Protein AF-A0A2V9HA16-F1 (afdb_monomer_lite)

pLDDT: mean 80.15, std 16.53, range [37.31, 95.62]

Secondary structure (DSSP, 8-state):
--GGGTTTT-HHHHHHHHHHHH-----HHHHHHHHHHHHHHHTPPTT--------TTSSHHHHHHHHHHHHHHHHHHHHHH-TT-------PPPPPTTS---HHHHHHHHHHHTT-TTGGG-----SS---------------

Radius of gyration: 24.48 Å; chains: 1; bounding box: 44×60×69 Å

Structure (mmCIF, N/CA/C/O backbone):
data_AF-A0A2V9HA16-F1
#
_entry.id   AF-A0A2V9HA16-F1
#
loop_
_atom_site.group_PDB
_atom_site.id
_atom_site.type_symbol
_atom_site.label_atom_id
_atom_site.label_alt_id
_atom_site.label_comp_id
_atom_site.label_asym_id
_atom_site.label_entity_id
_atom_site.label_seq_id
_atom_site.pdbx_PDB_ins_code
_atom_site.Cartn_x
_atom_site.Cartn_y
_atom_site.Cartn_z
_atom_site.occupancy
_atom_site.B_iso_or_equiv
_atom_site.auth_seq_id
_atom_site.auth_comp_id
_atom_site.auth_asym_id
_atom_site.auth_atom_id
_atom_site.pdbx_PDB_model_num
ATOM 1 N N . MET A 1 1 ? 24.379 15.291 -21.250 1.00 44.62 1 MET A N 1
ATOM 2 C CA . MET A 1 1 ? 23.589 15.914 -22.335 1.00 44.62 1 MET A CA 1
ATOM 3 C C . MET A 1 1 ? 22.512 16.753 -21.653 1.00 44.62 1 MET A C 1
ATOM 5 O O . MET A 1 1 ? 21.697 16.183 -20.943 1.00 44.62 1 MET A O 1
ATOM 9 N N . ARG A 1 2 ? 22.640 18.087 -21.682 1.00 47.31 2 ARG A N 1
ATOM 10 C CA . ARG A 1 2 ? 21.852 19.019 -20.850 1.00 47.31 2 ARG A CA 1
ATOM 11 C C . ARG A 1 2 ? 20.412 19.115 -21.375 1.00 47.31 2 ARG A C 1
ATOM 13 O O . ARG A 1 2 ? 20.222 19.401 -22.551 1.00 47.31 2 ARG A O 1
ATOM 20 N N . LEU A 1 3 ? 19.426 18.847 -20.517 1.00 55.12 3 LEU A N 1
ATOM 21 C CA . LEU A 1 3 ? 17.990 18.857 -20.845 1.00 55.12 3 LEU A CA 1
ATOM 22 C C . LEU A 1 3 ? 17.410 20.279 -20.978 1.00 55.12 3 LEU A C 1
ATOM 24 O O . LEU A 1 3 ? 16.296 20.445 -21.470 1.00 55.12 3 LEU A O 1
ATOM 28 N N . ASP A 1 4 ? 18.180 21.300 -20.602 1.00 57.94 4 ASP A N 1
ATOM 29 C CA . ASP A 1 4 ? 17.703 22.682 -20.487 1.00 57.94 4 ASP A CA 1
ATOM 30 C C . ASP A 1 4 ? 17.417 23.341 -21.850 1.00 57.94 4 ASP A C 1
ATOM 32 O O . ASP A 1 4 ? 16.598 24.251 -21.945 1.00 57.94 4 ASP A O 1
ATOM 36 N N . SER A 1 5 ? 18.027 22.852 -22.936 1.00 54.62 5 SER A N 1
ATOM 37 C CA . SER A 1 5 ? 17.861 23.431 -24.280 1.00 54.62 5 SER A CA 1
ATOM 38 C C . SER A 1 5 ? 16.596 22.974 -25.023 1.00 54.62 5 SER A C 1
ATOM 40 O O . SER A 1 5 ? 16.223 23.610 -26.001 1.00 54.62 5 SER A O 1
ATOM 42 N N . ILE A 1 6 ? 15.911 21.907 -24.583 1.00 54.72 6 ILE A N 1
ATOM 43 C CA . ILE A 1 6 ? 14.689 21.390 -25.245 1.00 54.72 6 ILE A CA 1
ATOM 44 C C . ILE A 1 6 ? 13.418 22.058 -24.692 1.00 54.72 6 ILE A C 1
ATOM 46 O O . ILE A 1 6 ? 12.420 22.181 -25.406 1.00 54.72 6 ILE A O 1
ATOM 50 N N . ALA A 1 7 ? 13.458 22.542 -23.446 1.00 52.91 7 ALA A N 1
ATOM 51 C CA . ALA A 1 7 ? 12.311 23.162 -22.779 1.00 52.91 7 ALA A CA 1
ATOM 52 C C . ALA A 1 7 ? 11.778 24.410 -23.496 1.00 52.91 7 ALA A C 1
ATOM 54 O O . ALA A 1 7 ? 10.582 24.687 -23.437 1.00 52.91 7 ALA A O 1
ATOM 55 N N . VAL A 1 8 ? 12.642 25.118 -24.225 1.00 58.62 8 VAL A N 1
ATOM 56 C CA . VAL A 1 8 ? 12.288 26.355 -24.934 1.00 58.62 8 VAL A CA 1
ATOM 57 C C . VAL A 1 8 ? 11.689 26.082 -26.324 1.00 58.62 8 VAL A C 1
ATOM 59 O O . VAL A 1 8 ? 10.905 26.884 -26.820 1.00 58.62 8 VAL A O 1
ATOM 62 N N . THR A 1 9 ? 12.006 24.948 -26.959 1.00 64.06 9 THR A N 1
ATOM 63 C CA . THR A 1 9 ? 11.720 24.730 -28.392 1.00 64.06 9 THR A CA 1
ATOM 64 C C . THR A 1 9 ? 10.396 24.003 -28.661 1.00 64.06 9 THR A C 1
ATOM 66 O O . THR A 1 9 ? 9.818 24.183 -29.730 1.00 64.06 9 THR A O 1
ATOM 69 N N . ALA A 1 10 ? 9.876 23.198 -27.723 1.00 70.12 10 ALA A N 1
ATOM 70 C CA . ALA A 1 10 ? 8.620 22.464 -27.931 1.00 70.12 10 ALA A CA 1
ATOM 71 C C . ALA A 1 10 ? 8.003 21.920 -26.619 1.00 70.12 10 ALA A C 1
ATOM 73 O O . ALA A 1 10 ? 8.209 20.751 -26.274 1.00 70.12 10 ALA A O 1
ATOM 74 N N . PRO A 1 11 ? 7.168 22.698 -25.903 1.00 73.19 11 PRO A N 1
ATOM 75 C CA . PRO A 1 11 ? 6.578 22.270 -24.626 1.00 73.19 11 PRO A CA 1
ATOM 76 C C . PRO A 1 11 ? 5.681 21.022 -24.744 1.00 73.19 11 PRO A C 1
ATOM 78 O O . PRO A 1 11 ? 5.503 20.278 -23.781 1.00 73.19 11 PRO A O 1
ATOM 81 N N . HIS A 1 12 ? 5.137 20.746 -2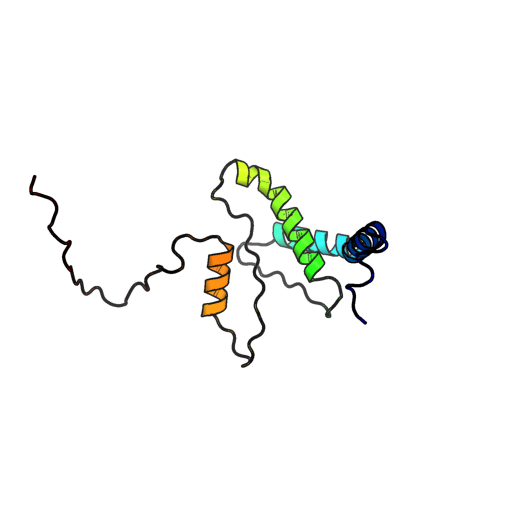5.932 1.00 79.25 12 HIS A N 1
ATOM 82 C CA . HIS A 1 12 ? 4.315 19.563 -26.193 1.00 79.25 12 HIS A CA 1
ATOM 83 C C . HIS A 1 12 ? 5.126 18.252 -26.239 1.00 79.25 12 HIS A C 1
ATOM 85 O O . HIS A 1 12 ? 4.584 17.198 -25.907 1.00 79.25 12 HIS A O 1
ATOM 91 N N . LEU A 1 13 ? 6.417 18.295 -26.602 1.00 84.06 13 LEU A N 1
ATOM 92 C CA . LEU A 1 13 ? 7.284 17.109 -26.610 1.00 84.06 13 LEU A CA 1
ATOM 93 C C . LEU A 1 13 ? 7.647 16.671 -25.191 1.00 84.06 13 LEU A C 1
ATOM 95 O O . LEU A 1 13 ? 7.644 15.474 -24.915 1.00 84.06 13 LEU A O 1
ATOM 99 N N . ILE A 1 14 ? 7.876 17.624 -24.281 1.00 84.31 14 ILE A N 1
ATOM 100 C CA . ILE A 1 14 ? 8.091 17.331 -22.856 1.00 84.31 14 ILE A CA 1
ATOM 101 C C . ILE A 1 14 ? 6.838 16.692 -22.258 1.00 84.31 14 ILE A C 1
ATOM 103 O O . ILE A 1 14 ? 6.930 15.607 -21.693 1.00 84.31 14 ILE A O 1
ATOM 107 N N . LYS A 1 15 ? 5.656 17.283 -22.490 1.00 83.12 15 LYS A N 1
ATOM 108 C CA . LYS A 1 15 ? 4.377 16.708 -22.036 1.00 83.12 15 LYS A CA 1
ATOM 109 C C . LYS A 1 15 ? 4.150 15.289 -22.564 1.00 83.12 15 LYS A C 1
ATOM 111 O O . LYS A 1 15 ? 3.694 14.421 -21.827 1.00 83.12 15 LYS A O 1
ATOM 116 N N . ARG A 1 16 ? 4.480 15.028 -23.833 1.00 85.94 16 ARG A N 1
ATOM 117 C CA . ARG A 1 16 ? 4.341 13.697 -24.445 1.00 85.94 16 ARG A CA 1
ATOM 118 C C . ARG A 1 16 ? 5.358 12.692 -23.893 1.00 85.94 16 ARG A C 1
ATOM 120 O O . ARG A 1 16 ? 5.010 11.530 -23.707 1.00 85.94 16 ARG A O 1
ATOM 127 N N . LEU A 1 17 ? 6.584 13.128 -23.604 1.00 84.38 17 LEU A N 1
ATOM 128 C CA . LEU A 1 17 ? 7.613 12.302 -22.971 1.00 84.38 17 LEU A CA 1
ATOM 129 C C . LEU A 1 17 ? 7.237 11.945 -21.528 1.00 84.38 17 LEU A C 1
ATOM 131 O O . LEU A 1 17 ? 7.368 10.790 -21.136 1.00 84.38 17 LEU A O 1
ATOM 135 N N . GLU A 1 18 ? 6.752 12.910 -20.750 1.00 84.75 18 GLU A N 1
ATOM 136 C CA . GLU A 1 18 ? 6.239 12.676 -19.397 1.00 84.75 18 GLU A CA 1
ATOM 137 C C . GLU A 1 18 ? 5.035 11.739 -19.416 1.00 84.75 18 GLU A C 1
ATOM 139 O O . GLU A 1 18 ? 4.997 10.780 -18.649 1.00 84.75 18 GLU A O 1
ATOM 144 N N . HIS A 1 19 ? 4.097 11.949 -20.344 1.00 83.06 19 HIS A N 1
ATOM 145 C CA . HIS A 1 19 ? 2.971 11.043 -20.538 1.00 83.06 19 HIS A CA 1
ATOM 146 C C . HIS A 1 19 ? 3.445 9.618 -20.829 1.00 83.06 19 HIS A C 1
ATOM 148 O O . HIS A 1 19 ? 2.973 8.689 -20.191 1.00 83.06 19 HIS A O 1
ATOM 154 N N . PHE A 1 20 ? 4.414 9.440 -21.731 1.00 82.19 20 PHE A N 1
ATOM 155 C CA . PHE A 1 20 ? 4.964 8.121 -22.043 1.00 82.19 20 PHE A CA 1
ATOM 156 C C . PHE A 1 20 ? 5.690 7.483 -20.850 1.00 82.19 20 PHE A C 1
ATOM 158 O O . PHE A 1 20 ? 5.517 6.298 -20.597 1.00 82.19 20 PHE A O 1
ATOM 165 N N . ARG A 1 21 ? 6.465 8.262 -20.085 1.00 77.06 21 ARG A N 1
ATOM 166 C CA . ARG A 1 21 ? 7.155 7.780 -18.874 1.00 77.06 21 ARG A CA 1
ATOM 167 C C . ARG A 1 21 ? 6.184 7.353 -17.775 1.00 77.06 21 ARG A C 1
ATOM 169 O O . ARG A 1 21 ? 6.464 6.395 -17.065 1.00 77.06 21 ARG A O 1
ATOM 176 N N . ASN A 1 22 ? 5.060 8.053 -17.650 1.00 76.00 22 ASN A N 1
ATOM 177 C CA . ASN A 1 22 ? 4.031 7.769 -16.652 1.00 76.00 22 ASN A CA 1
ATOM 178 C C . ASN A 1 22 ? 2.997 6.746 -17.148 1.00 76.00 22 ASN A C 1
ATOM 180 O O . ASN A 1 22 ? 2.222 6.209 -16.353 1.00 76.00 22 ASN A O 1
ATOM 184 N N . PHE A 1 23 ? 2.969 6.465 -18.453 1.00 76.94 23 PHE A N 1
ATOM 185 C CA . PHE A 1 23 ? 2.062 5.497 -19.041 1.00 76.94 23 PHE A CA 1
ATOM 186 C C . PHE A 1 23 ? 2.463 4.088 -18.611 1.00 76.94 23 PHE A C 1
ATOM 188 O O . PHE A 1 23 ? 3.442 3.509 -19.076 1.00 76.94 23 PHE A O 1
ATOM 195 N N . THR A 1 24 ? 1.668 3.523 -17.711 1.00 68.44 24 THR A N 1
ATOM 196 C CA . THR A 1 24 ? 1.793 2.129 -17.299 1.00 68.44 24 THR A CA 1
ATOM 197 C C . THR A 1 24 ? 0.743 1.320 -18.046 1.00 68.44 24 THR A C 1
ATOM 199 O O . THR A 1 24 ? -0.452 1.466 -17.786 1.00 68.44 24 THR A O 1
ATOM 202 N N . MET A 1 25 ? 1.175 0.465 -18.974 1.00 72.62 25 MET A N 1
ATOM 203 C CA . MET A 1 25 ? 0.270 -0.459 -19.654 1.00 72.62 25 MET A CA 1
ATOM 204 C C . MET A 1 25 ? -0.266 -1.485 -18.648 1.00 72.62 25 MET A C 1
ATOM 206 O O . MET A 1 25 ? 0.497 -2.074 -17.881 1.00 72.62 25 MET A O 1
ATOM 210 N N . ALA A 1 26 ? -1.581 -1.708 -18.651 1.00 70.88 26 ALA A N 1
ATOM 211 C CA . ALA A 1 26 ? -2.204 -2.750 -17.844 1.00 70.88 26 ALA A CA 1
ATOM 212 C C . ALA A 1 26 ? -1.832 -4.127 -18.415 1.00 70.88 26 ALA A C 1
ATOM 214 O O . ALA A 1 26 ? -2.483 -4.639 -19.322 1.00 70.88 26 ALA A O 1
ATOM 215 N N . HIS A 1 27 ? -0.740 -4.703 -17.916 1.00 82.62 27 HIS A N 1
ATOM 216 C CA . HIS A 1 27 ? -0.312 -6.041 -18.298 1.00 82.62 27 HIS A CA 1
ATOM 217 C C . HIS A 1 27 ? -1.277 -7.079 -17.692 1.00 82.62 27 HIS A C 1
ATOM 219 O O . HIS A 1 27 ? -1.434 -7.064 -16.470 1.00 82.62 27 HIS A O 1
ATOM 225 N N . PRO A 1 28 ? -1.873 -8.008 -18.469 1.00 86.31 28 PRO A N 1
ATOM 226 C CA . PRO A 1 28 ? -2.866 -8.967 -17.963 1.00 86.31 28 PRO A CA 1
ATOM 227 C C . PRO A 1 28 ? -2.408 -9.718 -16.706 1.00 86.31 28 PRO A C 1
ATOM 229 O O . PRO A 1 28 ? -3.091 -9.703 -15.692 1.00 86.31 28 PRO A O 1
ATOM 232 N N . ARG A 1 29 ? -1.165 -10.219 -16.706 1.00 88.25 29 ARG A N 1
ATOM 233 C CA . ARG A 1 29 ? -0.578 -10.902 -15.534 1.00 88.25 29 ARG A CA 1
ATOM 234 C C . ARG A 1 29 ? -0.473 -10.034 -14.275 1.00 88.25 29 ARG A C 1
ATOM 236 O O . ARG A 1 29 ? -0.469 -10.561 -13.173 1.00 88.25 29 ARG A O 1
ATOM 243 N N . LEU A 1 30 ? -0.339 -8.714 -14.422 1.00 88.00 30 LEU A N 1
ATOM 244 C CA . LEU A 1 30 ? -0.306 -7.801 -13.275 1.00 88.00 30 LEU A CA 1
ATOM 245 C C . LEU A 1 30 ? -1.712 -7.593 -12.703 1.00 88.00 30 LEU A C 1
ATOM 247 O O . LEU A 1 30 ? -1.853 -7.395 -11.502 1.00 88.00 30 LEU A O 1
ATOM 251 N N . VAL A 1 31 ? -2.735 -7.625 -13.562 1.00 90.25 31 VAL A N 1
ATOM 252 C CA . VAL A 1 31 ? -4.143 -7.566 -13.155 1.00 90.25 31 VAL A CA 1
ATOM 253 C C . VAL A 1 31 ? -4.517 -8.844 -12.410 1.00 90.25 31 VAL A C 1
ATOM 255 O O . VAL A 1 31 ? -5.004 -8.757 -11.293 1.00 90.25 31 VAL A O 1
ATOM 258 N N . GLU A 1 32 ? -4.175 -10.008 -12.964 1.00 92.31 32 GLU A N 1
ATOM 259 C CA . GLU A 1 32 ? -4.381 -11.308 -12.310 1.00 92.31 32 GLU A CA 1
ATOM 260 C C . GLU A 1 32 ? -3.688 -11.368 -10.941 1.00 92.31 32 GLU A C 1
ATOM 262 O O . GLU A 1 32 ? -4.326 -11.676 -9.942 1.00 92.31 32 GLU A O 1
ATOM 267 N N . ALA A 1 33 ? -2.409 -10.976 -10.863 1.00 93.00 33 ALA A N 1
ATOM 268 C CA . ALA A 1 33 ? -1.673 -10.954 -9.597 1.00 93.00 33 ALA A CA 1
ATOM 269 C C . ALA A 1 33 ? -2.251 -9.959 -8.573 1.00 93.00 33 ALA A C 1
ATOM 271 O O . ALA A 1 33 ? -2.107 -10.155 -7.368 1.00 93.00 33 ALA A O 1
ATOM 272 N N . ARG A 1 34 ? -2.869 -8.862 -9.033 1.00 93.81 34 ARG A N 1
ATOM 273 C CA . ARG A 1 34 ? -3.567 -7.906 -8.159 1.00 93.81 34 ARG A CA 1
ATOM 274 C C . ARG A 1 34 ? -4.810 -8.551 -7.567 1.00 93.81 34 ARG A C 1
ATOM 276 O O . ARG A 1 34 ? -5.035 -8.381 -6.376 1.00 93.81 34 ARG A O 1
ATOM 283 N N . ASP A 1 35 ? -5.586 -9.241 -8.393 1.00 94.12 35 ASP A N 1
ATOM 284 C CA . ASP A 1 35 ? -6.840 -9.868 -7.978 1.00 94.12 35 ASP A CA 1
ATOM 285 C C . ASP A 1 35 ? -6.564 -11.019 -7.006 1.00 94.12 35 ASP A C 1
ATOM 287 O O . ASP A 1 35 ? -7.134 -11.045 -5.923 1.00 94.12 35 ASP A O 1
ATOM 291 N N . GLU A 1 36 ? -5.566 -11.856 -7.299 1.00 95.50 36 GLU A N 1
ATOM 292 C CA . GLU A 1 36 ? -5.104 -12.910 -6.387 1.00 95.50 36 GLU A CA 1
ATOM 293 C C . GLU A 1 36 ? -4.632 -12.347 -5.035 1.00 95.50 36 GLU A C 1
ATOM 295 O O . GLU A 1 36 ? -4.943 -12.896 -3.978 1.00 95.50 36 GLU A O 1
ATOM 300 N N . LEU A 1 37 ? -3.902 -11.225 -5.046 1.00 95.62 37 LEU A N 1
ATOM 301 C CA . LEU A 1 37 ? -3.457 -10.566 -3.818 1.00 95.62 37 LEU A CA 1
ATOM 302 C C . LEU A 1 37 ? -4.625 -9.944 -3.038 1.00 95.62 37 LEU A C 1
ATOM 304 O O . LEU A 1 37 ? -4.613 -9.991 -1.811 1.00 95.62 37 LEU A O 1
ATOM 308 N N . ALA A 1 38 ? -5.615 -9.368 -3.720 1.00 94.31 38 ALA A N 1
ATOM 309 C CA . ALA A 1 38 ? -6.810 -8.824 -3.079 1.00 94.31 38 ALA A CA 1
ATOM 310 C C . ALA A 1 38 ? -7.634 -9.940 -2.417 1.00 94.31 38 ALA A C 1
ATOM 312 O O . ALA A 1 38 ? -7.926 -9.846 -1.227 1.00 94.31 38 ALA A O 1
ATOM 313 N N . ASP A 1 39 ? -7.887 -11.036 -3.135 1.00 94.88 39 ASP A N 1
ATOM 314 C CA . ASP A 1 39 ? -8.602 -12.203 -2.610 1.00 94.88 39 ASP A CA 1
ATOM 315 C C . ASP A 1 39 ? -7.872 -12.819 -1.404 1.00 94.88 39 ASP A C 1
ATOM 317 O O . ASP A 1 39 ? -8.495 -13.198 -0.409 1.00 94.88 39 ASP A O 1
ATOM 321 N N . ALA A 1 40 ? -6.536 -12.879 -1.453 1.00 95.44 40 ALA A N 1
ATOM 322 C CA . ALA A 1 40 ? -5.723 -13.359 -0.340 1.00 95.44 40 ALA A CA 1
ATOM 323 C C . ALA A 1 40 ? -5.816 -12.456 0.900 1.00 95.44 40 ALA A C 1
ATOM 325 O O . ALA A 1 40 ? -5.758 -12.963 2.019 1.00 95.44 40 ALA A O 1
ATOM 326 N N . ILE A 1 41 ? -5.944 -11.137 0.722 1.00 94.06 41 ILE A N 1
ATOM 327 C CA . ILE A 1 41 ? -6.135 -10.185 1.825 1.00 94.06 41 ILE A CA 1
ATOM 328 C C . ILE A 1 41 ? -7.547 -10.321 2.408 1.00 94.06 41 ILE A C 1
ATOM 330 O O . ILE A 1 41 ? -7.685 -10.392 3.627 1.00 94.06 41 ILE A O 1
ATOM 334 N N . ASP A 1 42 ? -8.574 -10.407 1.562 1.00 92.25 42 ASP A N 1
ATOM 335 C CA . ASP A 1 42 ? -9.975 -10.482 1.993 1.00 92.25 42 ASP A CA 1
ATOM 336 C C . ASP A 1 42 ? -10.306 -11.812 2.693 1.00 92.25 42 ASP A C 1
ATOM 338 O O . ASP A 1 42 ? -11.074 -11.843 3.656 1.00 92.25 42 ASP A O 1
ATOM 342 N N . GLY A 1 43 ? -9.702 -12.918 2.245 1.00 92.12 43 GLY A N 1
ATOM 343 C CA . GLY A 1 43 ? -9.866 -14.244 2.846 1.00 92.12 43 GLY A CA 1
ATOM 344 C C . GLY A 1 43 ? -8.966 -14.520 4.056 1.00 92.12 43 GLY A C 1
ATOM 345 O O . GLY A 1 43 ? -9.099 -15.568 4.695 1.00 92.12 43 GLY A O 1
ATOM 346 N N . ALA A 1 44 ? -8.031 -13.623 4.376 1.00 93.75 44 ALA A N 1
ATOM 347 C CA . ALA A 1 44 ? -7.067 -13.835 5.445 1.00 93.75 44 ALA A CA 1
ATOM 348 C C . ALA A 1 44 ? -7.689 -13.697 6.843 1.00 93.75 44 ALA A C 1
ATOM 350 O O . ALA A 1 44 ? -8.419 -12.756 7.152 1.00 93.75 44 ALA A O 1
ATOM 351 N N . ALA A 1 45 ? -7.304 -14.597 7.752 1.00 94.62 45 ALA A N 1
ATOM 352 C CA . ALA A 1 45 ? -7.605 -14.431 9.170 1.00 94.62 45 ALA A CA 1
ATOM 353 C C . ALA A 1 45 ? -6.811 -13.244 9.766 1.00 94.62 45 ALA A C 1
ATOM 355 O O . ALA A 1 45 ? -5.699 -12.952 9.302 1.00 94.62 45 ALA A O 1
ATOM 356 N N . PRO A 1 46 ? -7.306 -12.588 10.832 1.00 92.50 46 PRO A N 1
ATOM 357 C CA . PRO A 1 46 ? -6.555 -11.543 11.522 1.00 92.50 46 PRO A CA 1
ATOM 358 C C . PRO A 1 46 ? -5.158 -12.018 11.946 1.00 92.50 46 PRO A C 1
ATOM 360 O O . PRO A 1 46 ? -5.011 -13.076 12.555 1.00 92.50 46 PRO A O 1
ATOM 363 N N . GLY A 1 47 ? -4.128 -11.230 11.626 1.00 91.44 47 GLY A N 1
ATOM 364 C CA . GLY A 1 47 ? -2.729 -11.567 11.921 1.00 91.44 47 GLY A CA 1
ATOM 365 C C . GLY A 1 47 ? -2.042 -12.471 10.889 1.00 91.44 47 GLY A C 1
ATOM 366 O O . GLY A 1 47 ? -0.910 -12.893 11.120 1.00 91.44 47 GLY A O 1
ATOM 367 N N . SER A 1 48 ? -2.687 -12.758 9.755 1.00 94.56 48 SER A N 1
ATOM 368 C CA . SER A 1 48 ? -2.053 -13.476 8.643 1.00 94.56 48 SER A CA 1
ATOM 369 C C . SER A 1 48 ? -0.956 -12.647 7.974 1.00 94.56 48 SER A C 1
ATOM 371 O O . SER A 1 48 ? -0.988 -11.416 7.972 1.00 94.56 48 SER A O 1
ATOM 373 N N . LEU A 1 49 ? -0.000 -13.338 7.352 1.00 94.69 49 LEU A N 1
ATOM 374 C CA . LEU A 1 49 ? 1.081 -12.728 6.588 1.00 94.69 49 LEU A CA 1
ATOM 375 C C . LEU A 1 49 ? 0.962 -13.116 5.113 1.00 94.69 49 LEU A C 1
ATOM 377 O O . LEU A 1 49 ? 1.030 -14.297 4.779 1.00 94.69 49 LEU A O 1
ATOM 381 N N . VAL A 1 50 ? 0.848 -12.117 4.237 1.00 94.25 50 VAL A N 1
ATOM 382 C CA . VAL A 1 50 ? 0.855 -12.301 2.780 1.00 94.25 50 VAL A CA 1
ATOM 383 C C . VAL A 1 50 ? 2.176 -11.779 2.224 1.00 94.25 50 VAL A C 1
ATOM 385 O O . VAL A 1 50 ? 2.554 -10.631 2.457 1.00 94.25 50 VAL A O 1
ATOM 388 N N . LEU A 1 51 ? 2.908 -12.635 1.510 1.00 93.88 51 LEU A N 1
ATOM 389 C CA . LEU A 1 51 ? 4.245 -12.337 0.996 1.00 93.88 51 LEU A CA 1
ATOM 390 C C . LEU A 1 51 ? 4.219 -12.243 -0.529 1.00 93.88 51 LEU A C 1
ATOM 392 O O . LEU A 1 51 ? 3.908 -13.213 -1.212 1.00 93.88 51 LEU A O 1
ATOM 396 N N . VAL A 1 52 ? 4.625 -11.091 -1.064 1.00 93.12 52 VAL A N 1
ATOM 397 C CA . VAL A 1 52 ? 4.772 -10.871 -2.509 1.00 93.12 52 VAL A CA 1
ATOM 398 C C . VAL A 1 52 ? 6.254 -10.919 -2.873 1.00 93.12 52 VAL A C 1
ATOM 400 O O . VAL A 1 52 ? 7.027 -10.031 -2.508 1.00 93.12 52 VAL A O 1
ATOM 403 N N . LEU A 1 53 ? 6.660 -11.949 -3.616 1.00 93.38 53 LEU A N 1
ATOM 404 C CA . LEU A 1 53 ? 8.056 -12.200 -3.982 1.00 93.38 53 LEU A CA 1
ATOM 405 C C . LEU A 1 53 ? 8.273 -12.071 -5.493 1.00 93.38 53 LEU A C 1
ATOM 407 O O . LEU A 1 53 ? 7.389 -12.346 -6.296 1.00 93.38 53 LEU A O 1
ATOM 411 N N . GLY A 1 54 ? 9.475 -11.654 -5.896 1.00 91.06 54 GLY A N 1
ATOM 412 C CA . GLY A 1 54 ? 9.860 -11.604 -7.307 1.00 91.06 54 GLY A CA 1
ATOM 413 C C . GLY A 1 54 ? 11.101 -10.747 -7.569 1.00 91.06 54 GLY A C 1
ATOM 414 O O . GLY A 1 54 ? 11.504 -9.971 -6.695 1.00 91.06 54 GLY A O 1
ATOM 415 N N . PRO A 1 55 ? 11.701 -10.826 -8.768 1.00 93.25 55 PRO A N 1
ATOM 416 C CA . PRO A 1 55 ? 12.901 -10.063 -9.105 1.00 93.25 55 PRO A CA 1
ATOM 417 C C . PRO A 1 55 ? 12.643 -8.553 -9.191 1.00 93.25 55 PRO A C 1
ATOM 419 O O . PRO A 1 55 ? 11.500 -8.088 -9.240 1.00 93.25 55 PRO A O 1
ATOM 422 N N . THR A 1 56 ? 13.701 -7.745 -9.160 1.00 87.69 56 THR A N 1
ATOM 423 C CA . THR A 1 56 ? 13.591 -6.296 -9.379 1.00 87.69 56 THR A CA 1
ATOM 424 C C . THR A 1 56 ? 13.026 -6.015 -10.778 1.00 87.69 56 THR A C 1
ATOM 426 O O . THR A 1 56 ? 13.256 -6.768 -11.718 1.00 87.69 56 THR A O 1
ATOM 429 N N . GLY A 1 57 ? 12.204 -4.971 -10.914 1.00 85.38 57 GLY A N 1
ATOM 430 C CA . GLY A 1 57 ? 11.628 -4.580 -12.208 1.00 85.38 57 GLY A CA 1
ATOM 431 C C . GLY A 1 57 ? 10.383 -5.348 -12.679 1.00 85.38 57 GLY A C 1
ATOM 432 O O . GLY A 1 57 ? 9.743 -4.891 -13.616 1.00 85.38 57 GLY A O 1
ATOM 433 N N . VAL A 1 58 ? 9.949 -6.429 -12.014 1.00 87.38 58 VAL A N 1
ATOM 434 C CA . VAL A 1 58 ? 8.721 -7.168 -12.419 1.00 87.38 58 VAL A CA 1
ATOM 435 C C . VAL A 1 58 ? 7.401 -6.450 -12.119 1.00 87.38 58 VAL A C 1
ATOM 437 O O . VAL A 1 58 ? 6.334 -6.984 -12.394 1.00 87.38 58 VAL A O 1
ATOM 440 N N . GLY A 1 59 ? 7.454 -5.258 -11.520 1.00 88.25 59 GLY A N 1
ATOM 441 C CA . GLY A 1 59 ? 6.258 -4.472 -11.211 1.00 88.25 59 GLY A CA 1
ATOM 442 C C . GLY A 1 59 ? 5.657 -4.708 -9.825 1.00 88.25 59 GLY A C 1
ATOM 443 O O . GLY A 1 59 ? 4.516 -4.331 -9.607 1.00 88.25 59 GLY A O 1
ATOM 444 N N . LYS A 1 60 ? 6.396 -5.265 -8.853 1.00 93.00 60 LYS A N 1
ATOM 445 C CA . LYS A 1 60 ? 5.901 -5.427 -7.463 1.00 93.00 60 LYS A CA 1
ATOM 446 C C . LYS A 1 60 ? 5.470 -4.105 -6.817 1.00 93.00 60 LYS A C 1
ATOM 448 O O . LYS A 1 60 ? 4.441 -4.046 -6.158 1.00 93.00 60 LYS A O 1
ATOM 453 N N . THR A 1 61 ? 6.237 -3.036 -7.031 1.00 90.94 61 THR A N 1
ATOM 454 C CA . THR A 1 61 ? 5.872 -1.693 -6.550 1.00 90.94 61 THR A CA 1
ATOM 455 C C . THR A 1 61 ? 4.579 -1.216 -7.209 1.00 90.94 61 THR A C 1
ATOM 457 O O . THR A 1 61 ? 3.693 -0.698 -6.537 1.00 90.94 61 THR A O 1
ATOM 460 N N . THR A 1 62 ? 4.423 -1.472 -8.510 1.00 91.31 62 THR A N 1
ATOM 461 C CA . THR A 1 62 ? 3.192 -1.178 -9.252 1.00 91.31 62 THR A CA 1
ATOM 462 C C . THR A 1 62 ? 2.012 -2.005 -8.737 1.00 91.31 62 THR A C 1
ATOM 464 O O . THR A 1 62 ? 0.923 -1.462 -8.579 1.00 91.31 62 THR A O 1
ATOM 467 N N . LEU A 1 63 ? 2.221 -3.288 -8.430 1.00 93.00 63 LEU A N 1
ATOM 468 C CA . LEU A 1 63 ? 1.220 -4.184 -7.851 1.00 93.00 63 LEU A CA 1
ATOM 469 C C . LEU A 1 63 ? 0.716 -3.647 -6.507 1.00 93.00 63 LEU A C 1
ATOM 471 O O . LEU A 1 63 ? -0.489 -3.473 -6.340 1.00 93.00 63 LEU A O 1
ATOM 475 N N . ARG A 1 64 ? 1.639 -3.294 -5.600 1.00 93.38 64 ARG A N 1
ATOM 476 C CA . ARG A 1 64 ? 1.330 -2.661 -4.308 1.00 93.38 64 ARG A CA 1
ATOM 477 C C . ARG A 1 64 ? 0.463 -1.416 -4.497 1.00 93.38 64 ARG A C 1
ATOM 479 O O . ARG A 1 64 ? -0.625 -1.356 -3.941 1.00 93.38 64 ARG A O 1
ATOM 486 N N . MET A 1 65 ? 0.881 -0.478 -5.351 1.00 92.31 65 MET A N 1
ATOM 487 C CA . MET A 1 65 ? 0.099 0.737 -5.622 1.00 92.31 65 MET A CA 1
ATOM 488 C C . MET A 1 65 ? -1.308 0.434 -6.158 1.00 92.31 65 MET A C 1
ATOM 490 O O . MET A 1 65 ? -2.262 1.142 -5.844 1.00 92.31 65 MET A O 1
ATOM 494 N N . LYS A 1 66 ? -1.464 -0.582 -7.013 1.00 92.25 66 LYS A N 1
ATOM 495 C CA . LYS A 1 66 ? -2.773 -0.945 -7.576 1.00 92.25 66 LYS A CA 1
ATOM 496 C C . LYS A 1 66 ? -3.699 -1.548 -6.522 1.00 92.25 66 LYS A C 1
ATOM 498 O O . LYS A 1 66 ? -4.874 -1.194 -6.521 1.00 92.25 66 LYS A O 1
ATOM 503 N N . VAL A 1 67 ? -3.179 -2.397 -5.637 1.00 94.62 67 VAL A N 1
ATOM 504 C CA . VAL A 1 67 ? -3.949 -2.963 -4.519 1.00 94.62 67 VAL A CA 1
ATOM 505 C C . VAL A 1 67 ? -4.317 -1.887 -3.501 1.00 94.62 67 VAL A C 1
ATOM 507 O O . VAL A 1 67 ? -5.470 -1.807 -3.105 1.00 94.62 67 VAL A O 1
ATOM 510 N N . GLU A 1 68 ? -3.396 -0.989 -3.151 1.00 94.38 68 GLU A N 1
ATOM 511 C CA . GLU A 1 68 ? -3.681 0.141 -2.253 1.00 94.38 68 GLU A CA 1
ATOM 512 C C . GLU A 1 68 ? -4.823 1.024 -2.773 1.00 94.38 68 GLU A C 1
ATOM 514 O O . GLU A 1 68 ? -5.744 1.357 -2.031 1.00 94.38 68 GLU A O 1
ATOM 519 N N . ASN A 1 69 ? -4.805 1.361 -4.066 1.00 93.12 69 ASN A N 1
ATOM 520 C CA . ASN A 1 69 ? -5.886 2.131 -4.684 1.00 93.12 69 ASN A CA 1
ATOM 521 C C . ASN A 1 69 ? -7.226 1.382 -4.650 1.00 93.12 69 ASN A C 1
ATOM 523 O O . ASN A 1 69 ? -8.263 2.001 -4.423 1.00 93.12 69 ASN A O 1
ATOM 527 N N . LEU A 1 70 ? -7.206 0.066 -4.873 1.00 93.62 70 LEU A N 1
ATOM 528 C CA . LEU A 1 70 ? -8.396 -0.780 -4.815 1.00 93.62 70 LEU A CA 1
ATOM 529 C C . LEU A 1 70 ? -8.974 -0.810 -3.391 1.00 93.62 70 LEU A C 1
ATOM 531 O O . LEU A 1 70 ? -10.156 -0.518 -3.216 1.00 93.62 70 LEU A O 1
ATOM 535 N N . LEU A 1 71 ? -8.140 -1.065 -2.379 1.00 93.25 71 LEU A N 1
ATOM 536 C CA . LEU A 1 71 ? -8.551 -1.083 -0.970 1.00 93.25 71 LEU A CA 1
ATOM 537 C C . LEU A 1 71 ? -9.101 0.278 -0.528 1.00 93.25 71 LEU A C 1
ATOM 539 O O . LEU A 1 71 ? -10.119 0.346 0.158 1.00 93.25 71 LEU A O 1
ATOM 543 N N . MET A 1 72 ? -8.472 1.373 -0.967 1.00 92.88 72 MET A N 1
ATOM 544 C CA . MET A 1 72 ? -8.955 2.728 -0.696 1.00 92.88 72 MET A CA 1
ATOM 545 C C . MET A 1 72 ? -10.353 2.961 -1.287 1.00 92.88 72 MET A C 1
ATOM 547 O O . MET A 1 72 ? -11.220 3.517 -0.619 1.00 92.88 72 MET A O 1
ATOM 551 N N . GLN A 1 73 ? -10.596 2.518 -2.526 1.00 93.69 73 GLN A N 1
ATOM 552 C CA . GLN A 1 73 ? -11.903 2.647 -3.181 1.00 93.69 73 GLN A CA 1
ATOM 553 C C . GLN A 1 73 ? -12.983 1.810 -2.487 1.00 93.69 73 GLN A C 1
ATOM 555 O O . GLN A 1 73 ? -14.097 2.293 -2.297 1.00 93.69 73 GLN A O 1
ATOM 560 N N . GLN A 1 74 ? -12.655 0.585 -2.072 1.00 92.31 74 GLN A N 1
ATOM 561 C CA . GLN A 1 74 ? -13.576 -0.292 -1.344 1.00 92.31 74 GLN A CA 1
ATOM 562 C C . GLN A 1 74 ? -13.925 0.251 0.050 1.00 92.31 74 GLN A C 1
ATOM 564 O O . GLN A 1 74 ? -15.069 0.147 0.490 1.00 92.31 74 GLN A O 1
ATOM 569 N N . MET A 1 75 ? -12.952 0.851 0.742 1.00 91.00 75 MET A N 1
ATOM 570 C CA . MET A 1 75 ? -13.113 1.375 2.102 1.00 91.00 75 MET A CA 1
ATOM 571 C C . MET A 1 75 ? -13.641 2.815 2.148 1.00 91.00 75 MET A C 1
ATOM 573 O O . MET A 1 75 ? -14.099 3.252 3.203 1.00 91.00 75 MET A O 1
ATOM 577 N N . ALA A 1 76 ? -13.653 3.539 1.024 1.00 91.88 76 ALA A N 1
ATOM 578 C CA . ALA A 1 76 ? -14.168 4.905 0.916 1.00 91.88 76 ALA A CA 1
ATOM 579 C C . ALA A 1 76 ? -15.540 5.139 1.590 1.00 91.88 76 ALA A C 1
ATOM 581 O O . ALA A 1 76 ? -15.649 6.095 2.361 1.00 91.88 76 ALA A O 1
ATOM 582 N N . PRO A 1 77 ? -16.583 4.302 1.390 1.00 92.38 77 PRO A N 1
ATOM 583 C CA . PRO A 1 77 ? -17.863 4.498 2.077 1.00 92.38 77 PRO A CA 1
ATOM 584 C C . PRO A 1 77 ? -17.758 4.336 3.600 1.00 92.38 77 PRO A C 1
ATOM 586 O O . PRO A 1 77 ? -18.402 5.075 4.342 1.00 92.38 77 PRO A O 1
ATOM 589 N N . ALA A 1 78 ? -16.924 3.411 4.085 1.00 90.38 78 ALA A N 1
ATOM 590 C CA . ALA A 1 78 ? -16.709 3.212 5.516 1.00 90.38 78 ALA A CA 1
ATOM 591 C C . ALA A 1 78 ? -15.943 4.385 6.148 1.00 90.38 78 ALA A C 1
ATOM 593 O O . ALA A 1 78 ? -16.249 4.779 7.269 1.00 90.38 78 ALA A O 1
ATOM 594 N N . MET A 1 79 ? -14.991 4.967 5.416 1.00 91.25 79 MET A N 1
ATOM 595 C CA . MET A 1 79 ? -14.254 6.162 5.836 1.00 91.25 79 MET A CA 1
ATOM 596 C C . MET A 1 79 ? -15.118 7.429 5.811 1.00 91.25 79 MET A C 1
ATOM 598 O O . MET A 1 79 ? -14.903 8.338 6.604 1.00 91.25 79 MET A O 1
ATOM 602 N N . ALA A 1 80 ? -16.111 7.502 4.919 1.00 92.00 80 ALA A N 1
ATOM 603 C CA . ALA A 1 80 ? -17.072 8.603 4.914 1.00 92.00 80 ALA A CA 1
ATOM 604 C C . ALA A 1 80 ? -17.997 8.564 6.144 1.00 92.00 80 ALA A C 1
ATOM 606 O O . ALA A 1 80 ? -18.396 9.613 6.644 1.00 92.00 80 ALA A O 1
ATOM 607 N N . ALA A 1 81 ? -18.325 7.363 6.632 1.00 93.88 81 ALA A N 1
ATOM 608 C CA . ALA A 1 81 ? -19.119 7.174 7.844 1.00 93.88 81 ALA A CA 1
ATOM 609 C C . ALA A 1 81 ? -18.305 7.402 9.131 1.00 93.88 81 ALA A C 1
ATOM 611 O O . ALA A 1 81 ? -18.833 7.947 10.097 1.00 93.88 81 ALA A O 1
ATOM 612 N N . ASP A 1 82 ? -17.032 7.002 9.137 1.00 92.19 82 ASP A N 1
ATOM 613 C CA . ASP A 1 82 ? -16.098 7.200 10.246 1.00 92.19 82 ASP A CA 1
ATOM 614 C C . ASP A 1 82 ? -14.771 7.786 9.728 1.00 92.19 82 ASP A C 1
ATOM 616 O O . ASP A 1 82 ? -13.896 7.036 9.283 1.00 92.19 82 ASP A O 1
ATOM 620 N N . PRO A 1 83 ? -14.591 9.119 9.803 1.00 85.12 83 PRO A N 1
ATOM 621 C CA . PRO A 1 83 ? -13.372 9.782 9.343 1.00 85.12 83 PRO A CA 1
ATOM 622 C C . PRO A 1 83 ? -12.101 9.365 10.095 1.00 85.12 83 PRO A C 1
ATOM 624 O O . PRO A 1 83 ? -11.002 9.603 9.600 1.00 85.12 83 PRO A O 1
ATOM 627 N N . GLY A 1 84 ? -12.229 8.769 11.288 1.00 86.62 84 GLY A N 1
ATOM 628 C CA . GLY A 1 84 ? -11.099 8.244 12.056 1.00 86.62 84 GLY A CA 1
ATOM 629 C C . GLY A 1 84 ? -10.641 6.859 11.594 1.00 86.62 84 GLY A C 1
ATOM 630 O O . GLY A 1 84 ? -9.605 6.369 12.048 1.00 86.62 84 GLY A O 1
ATOM 631 N N . ARG A 1 85 ? -11.392 6.212 10.697 1.00 88.75 85 ARG A N 1
ATOM 632 C CA . ARG A 1 85 ? -11.105 4.856 10.243 1.00 88.75 85 ARG A CA 1
ATOM 633 C C . ARG A 1 85 ? -9.940 4.831 9.264 1.00 88.75 85 ARG A C 1
ATOM 635 O O . ARG A 1 85 ? -9.994 5.408 8.180 1.00 88.75 85 ARG A O 1
ATOM 642 N N . LEU A 1 86 ? -8.913 4.069 9.622 1.00 89.75 86 LEU A N 1
ATOM 643 C CA . LEU A 1 86 ? -7.740 3.855 8.787 1.00 89.75 86 LEU A CA 1
ATOM 644 C C . LEU A 1 86 ? -7.899 2.559 7.967 1.00 89.75 86 LEU A C 1
ATOM 646 O O . LEU A 1 86 ? -8.009 1.490 8.569 1.00 89.75 86 LEU A O 1
ATOM 650 N N . PRO A 1 87 ? -7.925 2.616 6.622 1.00 89.69 87 PRO A N 1
ATOM 651 C CA . PRO A 1 87 ? -8.167 1.435 5.790 1.00 89.69 87 PRO A CA 1
ATOM 652 C C . PRO A 1 87 ? -6.952 0.501 5.733 1.00 89.69 87 PRO A C 1
ATOM 654 O O . PRO A 1 87 ? -7.092 -0.712 5.849 1.00 89.69 87 PRO A O 1
ATOM 657 N N . PHE A 1 88 ? -5.754 1.061 5.570 1.00 92.31 88 PHE A N 1
ATOM 658 C CA . PHE A 1 88 ? -4.487 0.337 5.581 1.00 92.31 88 PHE A CA 1
ATOM 659 C C . PHE A 1 88 ? -3.340 1.296 5.914 1.00 92.31 88 PHE A C 1
ATOM 661 O O . PHE A 1 88 ? -3.476 2.515 5.801 1.00 92.31 88 PHE A O 1
ATOM 668 N N . VAL A 1 89 ? -2.189 0.734 6.291 1.00 93.56 89 VAL A N 1
ATOM 669 C CA . VAL A 1 89 ? -0.944 1.481 6.507 1.00 93.56 89 VAL A CA 1
ATOM 670 C C . VAL A 1 89 ? 0.119 0.905 5.606 1.00 93.56 89 VAL A C 1
ATOM 672 O O . VAL A 1 89 ? 0.341 -0.304 5.592 1.00 93.56 89 VAL A O 1
ATOM 675 N N . SER A 1 90 ? 0.787 1.778 4.866 1.00 93.12 90 SER A N 1
ATOM 676 C CA . SER A 1 90 ? 1.755 1.363 3.873 1.00 93.12 90 SER A CA 1
ATOM 677 C C . SER A 1 90 ? 3.072 2.091 4.071 1.00 93.12 90 SER A C 1
ATOM 679 O O . SER A 1 90 ? 3.134 3.315 3.993 1.00 93.12 90 SER A O 1
ATOM 681 N N . ILE A 1 91 ? 4.136 1.335 4.340 1.00 93.00 91 ILE A N 1
ATOM 682 C CA . ILE A 1 91 ? 5.467 1.881 4.614 1.00 93.00 91 ILE A CA 1
ATOM 683 C C . ILE A 1 91 ? 6.526 1.180 3.777 1.00 93.00 91 ILE A C 1
ATOM 685 O O . ILE A 1 91 ? 6.493 -0.029 3.560 1.00 93.00 91 ILE A O 1
ATOM 689 N N . GLU A 1 92 ? 7.477 1.963 3.283 1.00 89.44 92 GLU A N 1
ATOM 690 C CA . GLU A 1 92 ? 8.698 1.450 2.676 1.00 89.44 92 GLU A CA 1
ATOM 691 C C . GLU A 1 92 ? 9.840 1.556 3.686 1.00 89.44 92 GLU A C 1
ATOM 693 O O . GLU A 1 92 ? 10.118 2.629 4.233 1.00 89.44 92 GLU A O 1
ATOM 698 N N . VAL A 1 93 ? 10.484 0.422 3.956 1.00 85.50 93 VAL A N 1
ATOM 699 C CA . VAL A 1 93 ? 11.612 0.354 4.883 1.00 85.50 93 VAL A CA 1
ATOM 700 C C . VAL A 1 93 ? 12.903 0.414 4.089 1.00 85.50 93 VAL A C 1
ATOM 702 O O . VAL A 1 93 ? 13.124 -0.391 3.185 1.00 85.50 93 VAL A O 1
ATOM 705 N N . VAL A 1 94 ? 13.767 1.361 4.449 1.00 83.62 94 VAL A N 1
ATOM 706 C CA . VAL A 1 94 ? 15.089 1.486 3.834 1.00 83.62 94 VAL A CA 1
ATOM 707 C C . VAL A 1 94 ? 15.972 0.342 4.343 1.00 83.62 94 VAL A C 1
ATOM 709 O O . VAL A 1 94 ? 16.040 0.129 5.560 1.00 83.62 94 VAL A O 1
ATOM 712 N N . PRO A 1 95 ? 16.650 -0.403 3.451 1.00 80.69 95 PRO A N 1
ATOM 713 C CA . PRO A 1 95 ? 17.608 -1.418 3.863 1.00 80.69 95 PRO A CA 1
ATOM 714 C C . PRO A 1 95 ? 18.685 -0.818 4.783 1.00 80.69 95 PRO A C 1
ATOM 716 O O . PRO A 1 95 ? 19.217 0.247 4.475 1.00 80.69 95 PRO A O 1
ATOM 719 N N . PRO A 1 96 ? 19.019 -1.458 5.915 1.00 82.31 96 PRO A N 1
ATOM 720 C CA . PRO A 1 96 ? 20.022 -0.927 6.830 1.00 82.31 96 PRO A CA 1
ATOM 721 C C . PRO A 1 96 ? 21.442 -1.097 6.273 1.00 82.31 96 PRO A C 1
ATOM 723 O O . PRO A 1 96 ? 21.824 -2.205 5.901 1.00 82.31 96 PRO A O 1
ATOM 726 N N . ASP A 1 97 ? 22.267 -0.047 6.352 1.00 80.44 97 ASP A N 1
ATOM 727 C CA . ASP A 1 97 ? 23.683 -0.086 5.931 1.00 80.44 97 ASP A CA 1
ATOM 728 C C . ASP A 1 97 ? 24.514 -1.128 6.703 1.00 80.44 97 ASP A C 1
ATOM 730 O O . ASP A 1 97 ? 25.484 -1.682 6.196 1.00 80.44 97 ASP A O 1
ATOM 734 N N . THR A 1 98 ? 24.132 -1.406 7.953 1.00 81.25 98 THR A N 1
ATOM 735 C CA . THR A 1 98 ? 24.834 -2.326 8.867 1.00 81.25 98 THR A CA 1
ATOM 736 C C . THR A 1 98 ? 24.201 -3.719 8.939 1.00 81.25 98 THR A C 1
ATOM 738 O O . THR A 1 98 ? 24.573 -4.522 9.795 1.00 81.25 98 THR A O 1
ATOM 741 N N . GLY A 1 99 ? 23.200 -4.009 8.099 1.00 79.12 99 GLY A N 1
ATOM 742 C CA . GLY A 1 99 ? 22.491 -5.296 8.068 1.00 79.12 99 GLY A CA 1
ATOM 743 C C . GLY A 1 99 ? 21.555 -5.564 9.257 1.00 79.12 99 GLY A C 1
ATOM 744 O O . GLY A 1 99 ? 20.806 -6.538 9.238 1.00 79.12 99 GLY A O 1
ATOM 745 N N . ARG A 1 100 ? 21.545 -4.710 10.290 1.00 85.12 100 ARG A N 1
ATOM 746 C CA . ARG A 1 100 ? 20.631 -4.831 11.438 1.00 85.12 100 ARG A CA 1
ATOM 747 C C . ARG A 1 100 ? 19.365 -4.015 11.221 1.00 85.12 100 ARG A C 1
ATOM 749 O O . ARG A 1 100 ? 19.426 -2.802 11.030 1.00 85.12 100 ARG A O 1
ATOM 756 N N . PHE A 1 101 ? 18.214 -4.670 11.334 1.00 86.50 101 PHE A N 1
ATOM 757 C CA . PHE A 1 101 ? 16.919 -4.004 11.247 1.00 86.50 101 PHE A CA 1
ATOM 758 C C . PHE A 1 101 ? 16.728 -2.996 12.391 1.00 86.50 101 PHE A C 1
ATOM 760 O O . PHE A 1 101 ? 16.878 -3.324 13.571 1.00 86.50 101 PHE A O 1
ATOM 767 N N . ARG A 1 102 ? 16.383 -1.752 12.045 1.00 87.62 102 ARG A N 1
ATOM 768 C CA . ARG A 1 102 ? 16.178 -0.664 13.007 1.00 87.62 102 ARG A CA 1
ATOM 769 C C . ARG A 1 102 ? 14.705 -0.558 13.395 1.00 87.62 102 ARG A C 1
ATOM 771 O O . ARG A 1 102 ? 13.968 0.248 12.840 1.00 87.62 102 ARG A O 1
ATOM 778 N N . TRP A 1 103 ? 14.301 -1.308 14.419 1.00 87.62 103 TRP A N 1
ATOM 779 C CA . TRP A 1 103 ? 12.926 -1.286 14.942 1.00 87.62 103 TRP A CA 1
ATOM 780 C C . TRP A 1 103 ? 12.410 0.114 15.278 1.00 87.62 103 TRP A C 1
ATOM 782 O O . TRP A 1 103 ? 11.273 0.438 14.960 1.00 87.62 103 TRP A O 1
ATOM 792 N N . ARG A 1 104 ? 13.251 0.962 15.883 1.00 86.00 104 ARG A N 1
ATOM 793 C CA . ARG A 1 104 ? 12.872 2.341 16.222 1.00 86.00 104 ARG A CA 1
ATOM 794 C C . ARG A 1 104 ? 12.460 3.140 14.983 1.00 86.00 104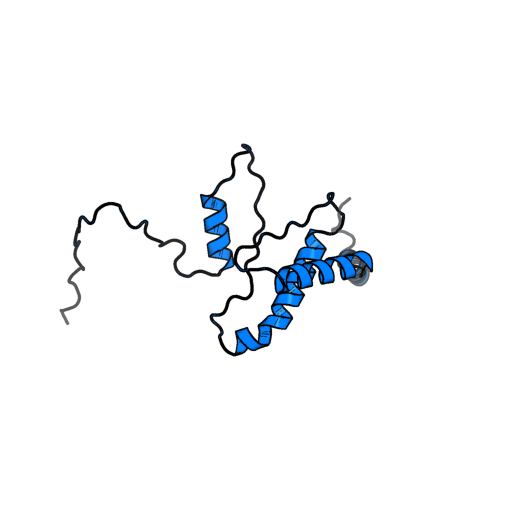 ARG A C 1
ATOM 796 O O . ARG A 1 104 ? 11.418 3.774 15.006 1.00 86.00 104 ARG A O 1
ATOM 803 N N . ASP A 1 105 ? 13.255 3.070 13.917 1.00 87.19 105 ASP A N 1
ATOM 804 C CA . ASP A 1 105 ? 12.974 3.765 12.653 1.00 87.19 105 ASP A CA 1
ATOM 805 C C . ASP A 1 105 ? 11.702 3.214 11.992 1.00 87.19 105 ASP A C 1
ATOM 807 O O . ASP A 1 105 ? 10.831 3.983 11.594 1.00 87.19 105 ASP A O 1
ATOM 811 N N . TYR A 1 106 ? 11.540 1.887 11.979 1.00 89.62 106 TYR A N 1
ATOM 812 C CA . TYR A 1 106 ? 10.322 1.235 11.496 1.00 89.62 106 TYR A CA 1
ATOM 813 C C . TYR A 1 106 ? 9.063 1.728 12.224 1.00 89.62 106 TYR A C 1
ATOM 815 O O . TYR A 1 106 ? 8.112 2.165 11.578 1.00 89.62 106 TYR A O 1
ATOM 823 N N . PHE A 1 107 ? 9.059 1.709 13.563 1.00 89.50 107 PHE A N 1
ATOM 824 C CA . PHE A 1 107 ? 7.901 2.141 14.348 1.00 89.50 107 PHE A CA 1
ATOM 825 C C . PHE A 1 107 ? 7.625 3.638 14.204 1.00 89.50 107 PHE A C 1
ATOM 827 O O . PHE A 1 107 ? 6.466 4.019 14.072 1.00 89.50 107 PHE A O 1
ATOM 834 N N . SER A 1 108 ? 8.657 4.487 14.176 1.00 88.62 108 SER A N 1
ATOM 835 C CA . SER A 1 108 ? 8.479 5.925 13.941 1.00 88.62 108 SER A CA 1
ATOM 836 C C . SER A 1 108 ? 7.828 6.202 12.583 1.00 88.62 108 SER A C 1
ATOM 838 O O . SER A 1 108 ? 6.877 6.977 12.514 1.00 88.62 108 SER A O 1
ATOM 840 N N . ARG A 1 109 ? 8.271 5.523 11.516 1.00 90.50 109 ARG A N 1
ATOM 841 C CA . ARG A 1 109 ? 7.669 5.641 10.176 1.00 90.50 109 ARG A CA 1
ATOM 842 C C . ARG A 1 109 ? 6.246 5.104 10.126 1.00 90.50 109 ARG A C 1
ATOM 844 O O . ARG A 1 109 ? 5.402 5.714 9.483 1.00 90.50 109 ARG A O 1
ATOM 851 N N . LEU A 1 110 ? 5.978 3.990 10.807 1.00 92.00 110 LEU A N 1
ATOM 852 C CA . LEU A 1 110 ? 4.638 3.415 10.895 1.00 92.00 110 LEU A CA 1
ATOM 853 C C . LEU A 1 110 ? 3.666 4.389 11.570 1.00 92.00 110 LEU A C 1
ATOM 855 O O . LEU A 1 110 ? 2.603 4.656 11.025 1.00 92.00 110 LEU A O 1
ATOM 859 N N . LEU A 1 111 ? 4.043 4.960 12.719 1.00 90.81 111 LEU A N 1
ATOM 860 C CA . LEU A 1 111 ? 3.227 5.957 13.419 1.00 90.81 111 LEU A CA 1
ATOM 861 C C . LEU A 1 111 ? 2.991 7.203 12.556 1.00 90.81 111 LEU A C 1
ATOM 863 O O . LEU A 1 111 ? 1.864 7.685 12.478 1.00 90.81 111 LEU A O 1
ATOM 867 N N . ALA A 1 112 ? 4.030 7.687 11.871 1.00 89.69 112 ALA A N 1
ATOM 868 C CA . ALA A 1 112 ? 3.907 8.816 10.953 1.00 89.69 112 ALA A CA 1
ATOM 869 C C . ALA A 1 112 ? 2.956 8.509 9.784 1.00 89.69 112 ALA A C 1
ATOM 871 O O . ALA A 1 112 ? 2.126 9.343 9.440 1.00 89.69 112 ALA A O 1
ATOM 872 N N . ALA A 1 113 ? 3.017 7.300 9.216 1.00 90.81 113 ALA A N 1
ATOM 873 C CA . ALA A 1 113 ? 2.119 6.866 8.146 1.00 90.81 113 ALA A CA 1
ATOM 874 C C . ALA A 1 113 ? 0.653 6.741 8.598 1.00 90.81 113 ALA A C 1
ATOM 876 O O . ALA A 1 113 ? -0.249 6.902 7.784 1.00 90.81 113 ALA A O 1
ATOM 877 N N . MET A 1 114 ? 0.409 6.496 9.888 1.00 90.56 114 MET A N 1
ATOM 878 C CA . MET A 1 114 ? -0.934 6.516 10.481 1.00 90.56 114 MET A CA 1
ATOM 879 C C . MET A 1 114 ? -1.439 7.934 10.789 1.00 90.56 114 MET A C 1
ATOM 881 O O . MET A 1 114 ? -2.560 8.078 11.267 1.00 90.56 114 MET A O 1
ATOM 885 N N . ASN A 1 115 ? -0.629 8.972 10.538 1.00 86.62 115 ASN A N 1
ATOM 886 C CA . ASN A 1 115 ? -0.875 10.347 10.979 1.00 86.62 115 ASN A CA 1
ATOM 887 C C . ASN A 1 115 ? -1.205 10.425 12.480 1.00 86.62 115 ASN A C 1
ATOM 889 O O . ASN A 1 115 ? -2.091 11.161 12.915 1.00 86.62 115 ASN A O 1
ATOM 893 N N . GLU A 1 116 ? -0.506 9.606 13.267 1.00 84.69 116 GLU A N 1
ATOM 894 C CA . GLU A 1 116 ? -0.716 9.531 14.702 1.00 84.69 116 GLU A CA 1
ATOM 895 C C . GLU A 1 116 ? -0.421 10.902 15.341 1.00 84.69 116 GLU A C 1
ATOM 897 O O . GLU A 1 116 ? 0.631 11.497 15.084 1.00 84.69 116 GLU A O 1
ATOM 902 N N . PRO A 1 117 ? -1.306 11.430 16.198 1.00 81.62 117 PRO A N 1
ATOM 903 C CA . PRO A 1 117 ? -1.044 12.686 16.881 1.00 81.62 117 PRO A CA 1
ATOM 904 C C . PRO A 1 117 ? 0.082 12.537 17.914 1.00 81.62 117 PRO A C 1
ATOM 906 O O . PRO A 1 117 ? 0.244 11.498 18.555 1.00 81.62 117 PRO A O 1
ATOM 909 N N . LEU A 1 118 ? 0.831 13.625 18.127 1.00 81.31 118 LEU A N 1
ATOM 910 C CA . LEU A 1 118 ? 1.829 13.746 19.200 1.00 81.31 118 LEU A CA 1
ATOM 911 C C . LEU A 1 118 ? 2.948 12.684 19.162 1.00 81.31 118 LEU A C 1
ATOM 913 O O . LEU A 1 118 ? 3.467 12.310 20.214 1.00 81.31 118 LEU A O 1
ATOM 917 N N . ILE A 1 119 ? 3.354 12.216 17.974 1.00 79.00 119 ILE A N 1
ATOM 918 C CA . ILE A 1 119 ? 4.438 11.222 17.812 1.00 79.00 119 ILE A CA 1
ATOM 919 C C . ILE A 1 119 ? 5.704 11.640 18.573 1.00 79.00 119 ILE A C 1
ATOM 921 O O . ILE A 1 119 ? 6.287 10.817 19.280 1.00 79.00 119 ILE A O 1
ATOM 925 N N . ASP A 1 120 ? 6.070 12.921 18.502 1.00 76.25 120 ASP A N 1
ATOM 926 C CA . ASP A 1 120 ? 7.278 13.469 19.135 1.00 76.25 120 ASP A CA 1
ATOM 927 C C . ASP A 1 120 ? 7.173 13.601 20.662 1.00 76.25 120 ASP A C 1
ATOM 929 O O . ASP A 1 120 ? 8.183 13.732 21.352 1.00 76.25 120 ASP A O 1
ATOM 933 N N . PHE A 1 121 ? 5.956 13.527 21.206 1.00 76.25 121 PHE A N 1
ATOM 934 C CA . PHE A 1 121 ? 5.677 13.657 22.637 1.00 76.25 121 PHE A CA 1
ATOM 935 C C . PHE A 1 121 ? 5.229 12.337 23.272 1.00 76.25 121 PHE A C 1
ATOM 937 O O . PHE A 1 121 ? 4.798 12.331 24.429 1.00 76.25 121 PHE A O 1
ATOM 944 N N . LYS A 1 122 ? 5.343 11.205 22.556 1.00 70.31 122 LYS A N 1
ATOM 945 C CA . LYS A 1 122 ? 5.050 9.883 23.123 1.00 70.31 122 LYS A CA 1
ATOM 946 C C . LYS A 1 122 ? 6.027 9.589 24.257 1.00 70.31 122 LYS A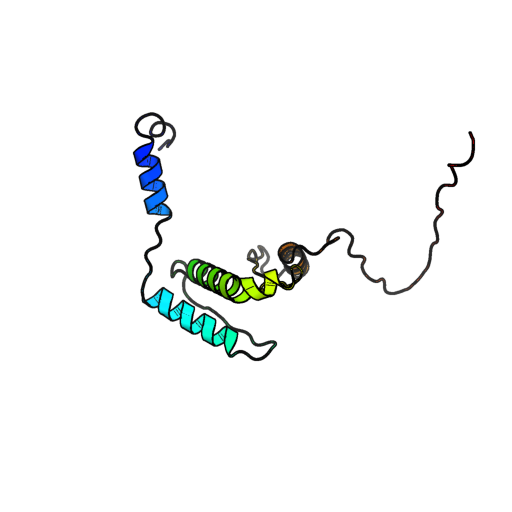 C 1
ATOM 948 O O . LYS A 1 122 ? 7.172 9.193 24.049 1.00 70.31 122 LYS A O 1
ATOM 953 N N . THR A 1 123 ? 5.563 9.801 25.483 1.00 67.81 123 THR A N 1
ATOM 954 C CA . THR A 1 123 ? 6.350 9.557 26.687 1.00 67.81 123 THR A CA 1
ATOM 955 C C . THR A 1 123 ? 6.603 8.057 26.804 1.00 67.81 123 THR A C 1
ATOM 957 O O . THR A 1 123 ? 5.671 7.253 26.716 1.00 67.81 123 THR A O 1
ATOM 960 N N . MET A 1 124 ? 7.852 7.653 27.045 1.00 55.78 124 MET A N 1
ATOM 961 C CA . MET A 1 124 ? 8.085 6.325 27.606 1.00 55.78 124 MET A CA 1
ATOM 962 C C . MET A 1 124 ? 7.330 6.280 28.932 1.00 55.78 124 MET A C 1
ATOM 964 O O . MET A 1 124 ? 7.618 7.084 29.819 1.00 55.78 124 MET A O 1
ATOM 968 N N . ARG A 1 125 ? 6.356 5.373 29.085 1.00 49.84 125 ARG A N 1
ATOM 969 C CA . ARG A 1 125 ? 5.853 5.066 30.426 1.00 49.84 125 ARG A CA 1
ATOM 970 C C . ARG A 1 125 ? 7.044 4.526 31.207 1.00 49.84 125 ARG A C 1
ATOM 972 O O . ARG A 1 125 ? 7.485 3.406 30.962 1.00 49.84 125 ARG A O 1
ATOM 979 N N . GLY A 1 126 ? 7.617 5.371 32.057 1.00 45.66 126 GLY A N 1
ATOM 980 C CA . GLY A 1 126 ? 8.754 5.013 32.882 1.00 45.66 126 GLY A CA 1
ATOM 981 C C . GLY A 1 126 ? 8.401 3.808 33.742 1.00 45.66 126 GLY A C 1
ATOM 982 O O . GLY A 1 126 ? 7.328 3.751 34.345 1.00 45.66 126 GLY A O 1
ATOM 983 N N . ALA A 1 127 ? 9.318 2.849 33.819 1.00 56.69 127 ALA A N 1
ATOM 984 C CA . ALA A 1 127 ? 9.416 2.044 35.019 1.00 56.69 127 ALA A CA 1
ATOM 985 C C . ALA A 1 127 ? 9.640 3.021 36.188 1.00 56.69 127 ALA A C 1
ATOM 987 O O . ALA A 1 127 ? 10.651 3.717 36.218 1.00 56.69 127 ALA A O 1
ATOM 988 N N . GLY A 1 128 ? 8.671 3.109 37.100 1.00 45.69 128 GLY A N 1
ATOM 989 C CA . GLY A 1 128 ? 8.747 3.952 38.292 1.00 45.69 128 GLY A CA 1
ATOM 990 C C . GLY A 1 128 ? 8.048 5.302 38.144 1.00 45.69 128 GLY A C 1
ATOM 991 O O . GLY A 1 128 ? 8.561 6.248 37.554 1.00 45.69 128 GLY A O 1
ATOM 992 N N . CYS A 1 129 ? 6.874 5.400 38.759 1.00 40.97 129 CYS A N 1
ATOM 993 C CA . CYS A 1 129 ? 6.336 6.670 39.214 1.00 40.97 129 CYS A CA 1
ATOM 994 C C . CYS A 1 129 ? 7.272 7.221 40.302 1.00 40.97 129 CYS A C 1
ATOM 996 O O . CYS A 1 129 ? 7.283 6.699 41.412 1.00 40.97 129 CYS A O 1
ATOM 998 N N . THR A 1 130 ? 8.020 8.279 39.996 1.00 45.41 130 THR A N 1
ATOM 999 C CA . THR A 1 130 ? 8.446 9.246 41.011 1.00 45.41 130 TH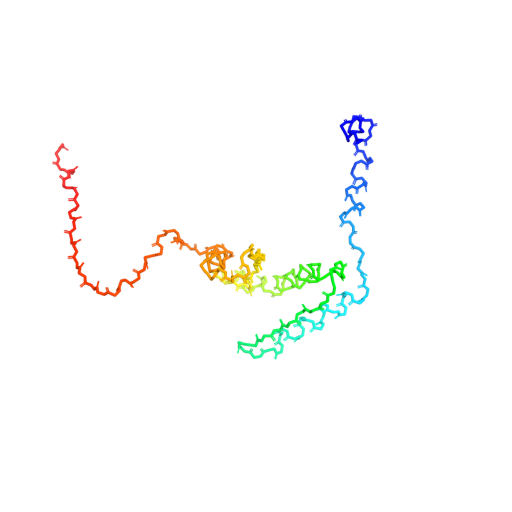R A CA 1
ATOM 1000 C C . THR A 1 130 ? 7.971 10.600 40.526 1.00 45.41 130 THR A C 1
ATOM 1002 O O . THR A 1 130 ? 8.513 11.170 39.581 1.00 45.41 130 THR A O 1
ATOM 1005 N N . GLN A 1 131 ? 6.881 11.069 41.127 1.00 51.88 131 GLN A N 1
ATOM 1006 C CA . GLN A 1 131 ? 6.350 12.400 40.889 1.00 51.88 131 GLN A CA 1
ATOM 1007 C C . GLN A 1 131 ? 7.415 13.440 41.240 1.00 51.88 131 GLN A C 1
ATOM 1009 O O . GLN A 1 131 ? 7.927 13.456 42.357 1.00 51.88 131 GLN A O 1
ATOM 1014 N N . ALA A 1 132 ? 7.681 14.352 40.314 1.00 39.34 132 ALA A N 1
ATOM 1015 C CA . ALA A 1 132 ? 8.138 15.686 40.652 1.00 39.34 132 ALA A CA 1
ATOM 1016 C C . ALA A 1 132 ? 7.104 16.655 40.078 1.00 39.34 132 ALA A C 1
ATOM 1018 O O . ALA A 1 132 ? 7.106 16.975 38.892 1.00 39.34 132 ALA A O 1
ATOM 1019 N N . LEU A 1 133 ? 6.167 17.061 40.933 1.00 54.12 133 LEU A N 1
ATOM 1020 C CA . LEU A 1 133 ? 5.370 18.262 40.726 1.00 54.12 133 LEU A CA 1
ATOM 1021 C C . LEU A 1 133 ? 6.343 19.446 40.658 1.00 54.12 133 LEU A C 1
ATOM 1023 O O . LEU A 1 133 ? 6.868 19.857 41.689 1.00 54.12 133 LEU A O 1
ATOM 1027 N N . SER A 1 134 ? 6.586 19.999 39.471 1.00 53.47 134 SER A N 1
ATOM 1028 C CA . SER A 1 134 ? 7.213 21.317 39.334 1.00 53.47 134 SER A CA 1
ATOM 1029 C C . SER A 1 134 ? 6.215 22.308 38.741 1.00 53.47 134 SER A C 1
ATOM 1031 O O . SER A 1 134 ? 6.014 22.376 37.533 1.00 53.47 134 SER A O 1
ATOM 1033 N N . THR A 1 135 ? 5.560 23.006 39.667 1.00 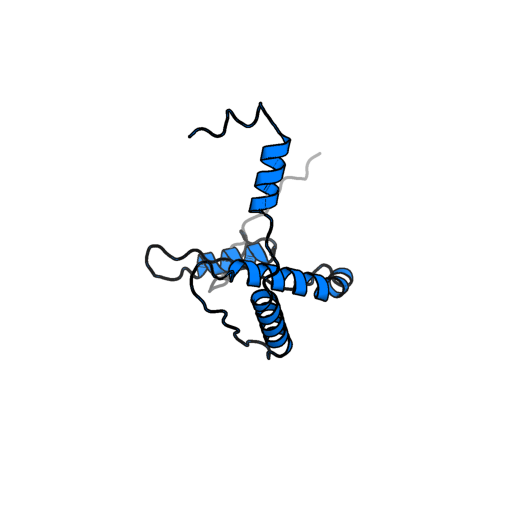46.91 135 THR A N 1
ATOM 1034 C CA . THR A 1 135 ? 5.288 24.450 39.686 1.00 46.91 135 THR A CA 1
ATOM 1035 C C . THR A 1 135 ? 4.794 25.109 38.390 1.00 46.91 135 THR A C 1
ATOM 1037 O O . THR A 1 135 ? 5.569 25.445 37.499 1.00 46.91 135 THR A O 1
ATOM 1040 N N . LEU A 1 136 ? 3.491 25.412 38.353 1.00 52.50 136 LEU A N 1
ATOM 1041 C CA . LEU A 1 136 ? 2.928 26.445 37.478 1.00 52.50 136 LEU A CA 1
ATOM 1042 C C . LEU A 1 136 ? 3.461 27.828 37.909 1.00 52.50 136 LEU A C 1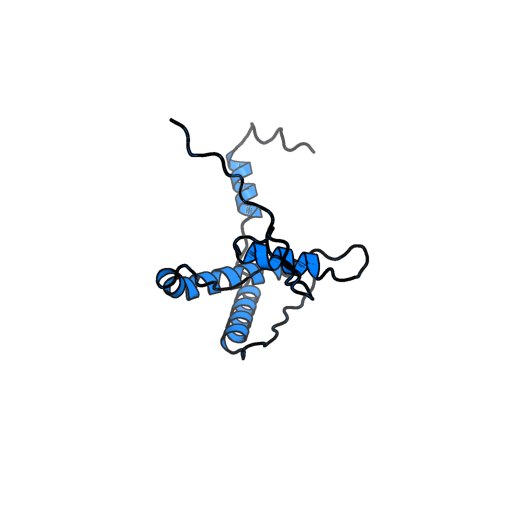
ATOM 1044 O O . LEU A 1 136 ? 3.459 28.111 39.110 1.00 52.50 136 LEU A O 1
ATOM 1048 N N . PRO A 1 137 ? 3.877 28.714 36.987 1.00 43.38 137 PRO A N 1
ATOM 1049 C CA . PRO A 1 137 ? 4.202 30.088 37.341 1.00 43.38 137 PRO A CA 1
ATOM 1050 C C . PRO A 1 137 ? 2.919 30.858 37.682 1.00 43.38 137 PRO A C 1
ATOM 1052 O O . PRO A 1 137 ? 2.047 31.079 36.843 1.00 43.38 137 PRO A O 1
ATOM 1055 N N . SER A 1 138 ? 2.809 31.274 38.940 1.00 55.12 138 SER A N 1
ATOM 1056 C CA . SER A 1 138 ? 1.817 32.232 39.417 1.00 55.12 138 SER A CA 1
ATOM 1057 C C . SER A 1 138 ? 2.204 33.639 38.968 1.00 55.12 138 SER A C 1
ATOM 1059 O O . SER A 1 138 ? 2.995 34.306 39.632 1.00 55.12 138 SER A O 1
ATOM 1061 N N . SER A 1 139 ? 1.651 34.095 37.844 1.00 54.84 139 SER A N 1
ATOM 1062 C CA . SER A 1 139 ? 1.702 35.511 37.466 1.00 54.84 139 SER A CA 1
ATOM 1063 C C . SER A 1 139 ? 0.597 35.904 36.483 1.00 54.84 139 SER A C 1
ATOM 1065 O O . SER A 1 139 ? 0.899 36.348 35.382 1.00 54.84 139 SER A O 1
ATOM 1067 N N . ILE A 1 140 ? -0.676 35.767 36.873 1.00 52.44 140 ILE A N 1
ATOM 1068 C CA . ILE A 1 140 ? -1.756 36.641 36.376 1.00 52.44 140 ILE A CA 1
ATOM 1069 C C . ILE A 1 140 ? -2.742 36.883 37.527 1.00 52.44 140 ILE A C 1
ATOM 1071 O O . ILE A 1 140 ? -3.701 36.140 37.697 1.00 52.44 140 ILE A O 1
ATOM 1075 N N . LEU A 1 141 ? -2.461 37.899 38.343 1.00 42.38 141 LEU A N 1
ATOM 1076 C CA . LEU A 1 141 ? -3.423 38.633 39.176 1.00 42.38 141 LEU A CA 1
ATOM 1077 C C . LEU A 1 141 ? -2.746 39.956 39.564 1.00 42.38 141 LEU A C 1
ATOM 1079 O O . LEU A 1 141 ? -1.846 39.975 40.400 1.00 42.38 141 LEU A O 1
ATOM 1083 N N . GLY A 1 142 ? -3.142 41.044 38.908 1.00 40.09 142 GLY A N 1
ATOM 1084 C CA . GLY A 1 142 ? -2.661 42.393 39.201 1.00 40.09 142 GLY A CA 1
ATOM 1085 C C . GLY A 1 142 ? -2.985 43.363 38.070 1.00 40.09 142 GLY A C 1
ATOM 1086 O O . GLY A 1 142 ? -2.197 43.483 37.134 1.00 40.09 142 GLY A O 1
ATOM 1087 N N . GLY A 1 143 ? -4.143 44.022 38.170 1.00 37.31 143 GLY A N 1
ATOM 1088 C CA . GLY A 1 143 ? -4.640 45.042 37.243 1.00 37.31 143 GLY A CA 1
ATOM 1089 C C . GLY A 1 143 ? -6.155 45.081 37.217 1.00 37.31 143 GLY A C 1
ATOM 1090 O O . GLY A 1 143 ? -6.717 44.338 36.387 1.00 37.31 143 GLY A O 1
#

Foldseek 3Di:
DDPVVVCPPDVVVVVVVVCVVPDDDPDVVLVVVLVVVLVCVVPDDPPDDDDDDDDPPPCPVVSVVVNVVVQCVVCVVVCVVPVLDDSDFDDDDDQDPVNDDDPVVVVLRRCVSSVPPPSVPPDDPDPDDDDDDDDDDPPDDDD

Sequence (143 aa):
MRLDSIAVTAPHLIKRLEHFRNFTMAHPRLVEARDELADAIDGAAPGSLVLVLGPTGVGKTTLRMKVENLLMQQMAPAMAADPGRLPFVSIEVVPPDTGRFRWRDYFSRLLAAMNEPLIDFKTMRGAGCTQALSTLPSSILGG